Protein AF-A0A1F7SF17-F1 (afdb_monomer_lite)

InterPro domains:
  IPR043707 Protein of unknown function DUF5647 [PF18882] (28-102)

Secondary structure (DSSP, 8-state):
----HHHHHHHHGGGS--HHHHHHHHHHHHHHHHHHHHHHHHHHH-HHHHTTSPTTEEEEEEETT-HHHHHHHHHHHHHHPPTTPEEEEEEE----S-S-S-------

Sequence (108 aa):
MTFLIFILDLEKINEERGRNKKMIREELFRKNQQLSTEFELYLLEHPEIEGKIPDNALIVLLPDYDKELAEKNKELAKANKEAGQIIVYVRVKKLRASRIESVTLKVA

Radius of gyration: 15.95 Å; chains: 1; bounding box: 34×31×42 Å

Structure (mmCIF, N/CA/C/O backbone):
data_AF-A0A1F7SF17-F1
#
_entry.id   AF-A0A1F7SF17-F1
#
loop_
_atom_site.group_PDB
_atom_site.id
_atom_site.type_symbol
_atom_site.label_atom_id
_atom_site.label_alt_id
_atom_site.label_comp_id
_atom_site.label_asym_id
_atom_site.label_entity_id
_atom_site.label_seq_id
_atom_site.pdbx_PDB_ins_code
_atom_site.Cartn_x
_atom_site.Cartn_y
_atom_site.Cartn_z
_atom_site.occupancy
_atom_site.B_iso_or_equiv
_atom_site.auth_seq_id
_atom_site.auth_comp_id
_atom_site.auth_asym_id
_atom_site.auth_atom_id
_atom_site.pdbx_PDB_model_num
ATOM 1 N N . MET A 1 1 ? -14.095 6.879 -5.629 1.00 36.41 1 MET A N 1
ATOM 2 C CA . MET A 1 1 ? -13.219 5.769 -5.216 1.00 36.41 1 MET A CA 1
ATOM 3 C C . MET A 1 1 ? -12.228 6.316 -4.192 1.00 36.41 1 MET A C 1
ATOM 5 O O . MET A 1 1 ? -11.267 6.974 -4.567 1.00 36.41 1 MET A O 1
ATOM 9 N N . THR A 1 2 ? -12.531 6.199 -2.900 1.00 39.22 2 THR A N 1
ATOM 10 C CA . THR A 1 2 ? -11.790 6.881 -1.821 1.00 39.22 2 THR A CA 1
ATOM 11 C C . THR A 1 2 ? -10.641 5.991 -1.348 1.00 39.22 2 THR A C 1
ATOM 13 O O . THR A 1 2 ? -10.764 5.311 -0.340 1.00 39.22 2 THR A O 1
ATOM 16 N N . PHE A 1 3 ? -9.549 5.928 -2.112 1.00 42.19 3 PHE A N 1
ATOM 17 C CA . PHE A 1 3 ? -8.449 4.983 -1.849 1.00 42.19 3 PHE A CA 1
ATOM 18 C C . PHE A 1 3 ? -7.251 5.577 -1.085 1.00 42.19 3 PHE A C 1
ATOM 20 O O . PHE A 1 3 ? -6.305 4.857 -0.786 1.00 42.19 3 PHE A O 1
ATOM 27 N N . LEU A 1 4 ? -7.282 6.860 -0.705 1.00 43.28 4 LEU A N 1
ATOM 28 C CA . LEU A 1 4 ? -6.066 7.580 -0.301 1.00 43.28 4 LEU A CA 1
ATOM 29 C C . LEU A 1 4 ? -6.160 8.364 1.022 1.00 43.28 4 LEU A C 1
ATOM 31 O O . LEU A 1 4 ? -5.536 9.411 1.163 1.00 43.28 4 LEU A O 1
ATOM 35 N N . ILE A 1 5 ? -6.914 7.893 2.022 1.00 46.22 5 ILE A N 1
ATOM 36 C CA . ILE A 1 5 ? -6.950 8.586 3.333 1.00 46.22 5 ILE A CA 1
ATOM 37 C C . ILE A 1 5 ? -5.609 8.444 4.088 1.00 46.22 5 ILE A C 1
ATOM 39 O O . ILE A 1 5 ? -5.239 9.313 4.872 1.00 46.22 5 ILE A O 1
ATOM 43 N N . PHE A 1 6 ? -4.787 7.438 3.763 1.00 49.34 6 PHE A N 1
ATOM 44 C CA . PHE A 1 6 ? -3.521 7.194 4.469 1.00 49.34 6 PHE A CA 1
ATOM 45 C C . PHE A 1 6 ? -2.442 8.274 4.262 1.00 49.34 6 PHE A C 1
ATOM 47 O O . PHE A 1 6 ? -1.543 8.400 5.092 1.00 49.34 6 PHE A O 1
ATOM 54 N N . ILE A 1 7 ? -2.515 9.060 3.181 1.00 47.78 7 ILE A N 1
ATOM 55 C CA . ILE A 1 7 ? -1.551 10.141 2.907 1.00 47.78 7 ILE A CA 1
ATOM 56 C C . ILE A 1 7 ? -2.006 11.471 3.531 1.00 47.78 7 ILE A C 1
ATOM 58 O O . ILE A 1 7 ?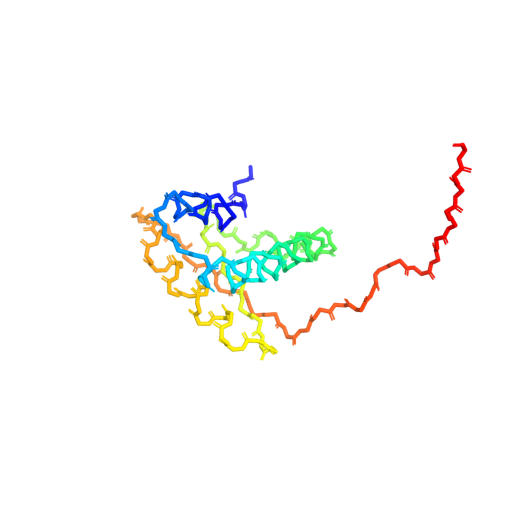 -1.166 12.233 4.007 1.00 47.78 7 ILE A O 1
ATOM 62 N N . LEU A 1 8 ? -3.316 11.724 3.612 1.00 41.97 8 LEU A N 1
ATOM 63 C CA . LEU A 1 8 ? -3.857 13.002 4.090 1.00 41.97 8 LEU A CA 1
ATOM 64 C C . LEU A 1 8 ? -3.876 13.123 5.627 1.00 41.97 8 LEU A C 1
ATOM 66 O O . LEU A 1 8 ? -3.675 14.218 6.151 1.00 41.97 8 LEU A O 1
ATOM 70 N N . ASP A 1 9 ? -4.016 12.024 6.378 1.00 47.00 9 ASP A N 1
ATOM 71 C CA . ASP A 1 9 ? -3.942 12.092 7.851 1.00 47.00 9 ASP A CA 1
ATOM 72 C C . ASP A 1 9 ? -2.513 12.313 8.376 1.00 47.00 9 ASP A C 1
ATOM 74 O O . ASP A 1 9 ? -2.317 12.906 9.440 1.00 47.00 9 ASP A O 1
ATOM 78 N N . LEU A 1 10 ? -1.489 11.929 7.606 1.00 44.22 10 LEU A N 1
ATOM 79 C CA . LEU A 1 10 ? -0.099 12.278 7.916 1.00 44.22 10 LEU A CA 1
ATOM 80 C C . LEU A 1 10 ? 0.148 13.791 7.807 1.00 44.22 10 LEU A C 1
ATOM 82 O O . LEU A 1 10 ? 0.936 14.323 8.593 1.00 44.22 10 LEU A O 1
ATOM 86 N N . GLU A 1 11 ? -0.552 14.488 6.904 1.00 44.44 11 GLU A N 1
ATOM 87 C CA . GLU A 1 11 ? -0.533 15.954 6.832 1.00 44.44 11 GLU A CA 1
ATOM 88 C C . GLU A 1 11 ? -1.282 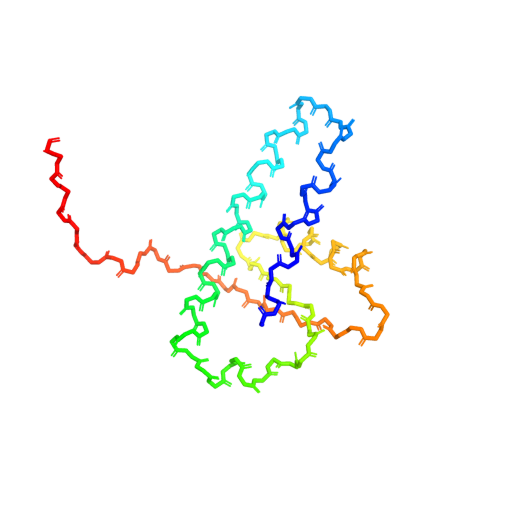16.611 8.001 1.00 44.44 11 GLU A C 1
ATOM 90 O O . GLU A 1 11 ? -0.813 17.618 8.522 1.00 44.44 11 GLU A O 1
ATOM 95 N N . LYS A 1 12 ? -2.377 16.032 8.512 1.00 42.59 12 LYS A N 1
ATOM 96 C CA . LYS A 1 12 ? -3.034 16.550 9.733 1.00 42.59 12 LYS A CA 1
ATOM 97 C C . LYS A 1 12 ? -2.186 16.376 10.995 1.00 42.59 12 LYS A C 1
ATOM 99 O O . LYS A 1 12 ? -2.200 17.229 11.875 1.00 42.59 12 LYS A O 1
ATOM 104 N N . ILE A 1 13 ? -1.391 15.309 11.074 1.00 47.28 13 ILE A N 1
ATOM 105 C CA . ILE A 1 13 ? -0.411 15.098 12.158 1.00 47.28 13 ILE A CA 1
ATOM 106 C C . ILE A 1 13 ? 0.796 16.069 12.037 1.00 47.28 13 ILE A C 1
ATOM 108 O O . ILE A 1 13 ? 1.605 16.199 12.966 1.00 47.28 13 ILE A O 1
ATOM 112 N N . ASN A 1 14 ? 0.943 16.759 10.900 1.00 45.38 14 ASN A N 1
ATOM 113 C CA . ASN A 1 14 ? 2.110 17.561 10.523 1.00 45.38 14 ASN A CA 1
ATOM 114 C C . ASN A 1 14 ? 2.232 18.902 11.268 1.00 45.38 14 ASN A C 1
ATOM 116 O O . ASN A 1 14 ? 3.341 19.427 11.363 1.00 45.38 14 ASN A O 1
ATOM 120 N N . GLU A 1 15 ? 1.155 19.447 11.839 1.00 47.94 15 GLU A N 1
ATOM 121 C CA . GLU A 1 15 ? 1.187 20.813 12.385 1.00 47.94 15 GLU A CA 1
ATOM 122 C C . GLU A 1 15 ? 1.961 20.975 13.706 1.00 47.94 15 GLU A C 1
ATOM 124 O O . GLU A 1 15 ? 2.375 22.089 14.015 1.00 47.94 15 GLU A O 1
ATOM 129 N N . GLU A 1 16 ? 2.254 19.914 14.476 1.00 49.81 16 GLU A N 1
ATOM 130 C CA . GLU A 1 16 ? 2.674 20.161 15.867 1.00 49.81 16 GLU A CA 1
ATOM 131 C C . GLU A 1 16 ? 4.172 20.096 16.247 1.00 49.81 16 GLU A C 1
ATOM 133 O O . GLU A 1 16 ? 4.510 20.769 17.217 1.00 49.81 16 GLU A O 1
ATOM 138 N N . ARG A 1 17 ? 5.116 19.308 15.674 1.00 49.25 17 ARG A N 1
ATOM 139 C CA . ARG A 1 17 ? 6.411 19.066 16.410 1.00 49.25 17 ARG A CA 1
ATOM 140 C C . ARG A 1 17 ? 7.694 18.722 15.614 1.00 49.25 17 ARG A C 1
ATOM 142 O O . ARG A 1 17 ? 7.751 17.678 14.975 1.00 49.25 17 ARG A O 1
ATOM 149 N N . GLY A 1 18 ? 8.769 19.498 15.870 1.00 53.66 18 GLY A N 1
ATOM 150 C CA . GLY A 1 18 ? 10.196 19.106 16.056 1.00 53.66 18 GLY A CA 1
ATOM 151 C C . GLY A 1 18 ? 11.077 18.647 14.863 1.00 53.66 18 GLY A C 1
ATOM 152 O O . GLY A 1 18 ? 10.772 17.668 14.191 1.00 53.66 18 GLY A O 1
ATOM 153 N N . ARG A 1 19 ? 12.272 19.258 14.685 1.00 50.75 19 ARG A N 1
ATOM 154 C CA . ARG A 1 19 ? 13.214 19.045 13.546 1.00 50.75 19 ARG A CA 1
ATOM 155 C C . ARG A 1 19 ? 13.754 17.615 13.346 1.00 50.75 19 ARG A C 1
ATOM 157 O O . ARG A 1 19 ? 13.781 17.155 12.213 1.00 50.75 19 ARG A O 1
ATOM 164 N N . ASN A 1 20 ? 14.157 16.890 14.396 1.00 51.69 20 ASN A N 1
ATOM 165 C CA . ASN A 1 20 ? 14.723 15.531 14.234 1.00 51.69 20 ASN A CA 1
ATOM 166 C C . ASN A 1 20 ? 13.642 14.478 13.903 1.00 51.69 20 ASN A C 1
ATOM 168 O O . ASN A 1 20 ? 13.898 13.460 13.271 1.00 51.69 20 ASN A O 1
ATOM 172 N N . LYS A 1 21 ? 12.387 14.769 14.270 1.00 55.06 21 LYS A N 1
ATOM 173 C CA . LYS A 1 21 ? 11.216 13.951 13.932 1.00 55.06 21 LYS A CA 1
ATOM 174 C C . LYS A 1 21 ? 10.825 14.105 12.455 1.00 55.06 21 LYS A C 1
ATOM 176 O O . LYS A 1 21 ? 10.162 13.227 11.920 1.00 55.06 21 LYS A O 1
ATOM 181 N N . LYS A 1 22 ? 11.255 15.189 11.794 1.00 57.34 22 LYS A N 1
ATOM 182 C CA . LYS A 1 22 ? 10.899 15.532 10.410 1.00 57.34 22 LYS A CA 1
ATOM 183 C C . LYS A 1 22 ? 11.514 14.583 9.372 1.00 57.34 22 LYS A C 1
ATOM 185 O O . LYS A 1 22 ? 10.776 14.081 8.537 1.00 57.34 22 LYS A O 1
ATOM 190 N N . MET A 1 23 ? 12.811 14.262 9.468 1.00 54.59 23 MET A N 1
ATOM 191 C CA . MET A 1 23 ? 13.478 13.386 8.482 1.00 54.59 23 MET A CA 1
ATOM 192 C C . MET A 1 23 ? 12.899 11.964 8.461 1.00 54.59 23 MET A C 1
ATOM 194 O O . MET A 1 23 ? 12.586 11.445 7.395 1.00 54.59 23 MET A O 1
ATOM 198 N N . ILE A 1 24 ? 12.673 11.366 9.637 1.00 68.31 24 ILE A N 1
ATOM 199 C CA . ILE A 1 24 ? 12.068 10.025 9.748 1.00 68.31 24 ILE A CA 1
ATOM 200 C C . ILE A 1 24 ? 10.640 10.025 9.174 1.00 68.31 24 ILE A C 1
ATOM 202 O O . ILE A 1 24 ? 10.205 9.049 8.573 1.00 68.31 24 ILE A O 1
ATOM 206 N N . ARG A 1 25 ? 9.897 11.128 9.325 1.00 68.31 25 ARG A N 1
ATOM 207 C CA . ARG A 1 25 ? 8.536 11.264 8.783 1.00 68.31 25 ARG A CA 1
ATOM 208 C C . ARG A 1 25 ? 8.519 11.396 7.268 1.00 68.31 25 ARG A C 1
ATOM 210 O O . ARG A 1 25 ? 7.703 10.744 6.632 1.00 68.31 25 ARG A O 1
ATOM 217 N N . GLU A 1 26 ? 9.406 12.211 6.706 1.00 76.88 26 GLU A N 1
ATOM 218 C CA . GLU A 1 26 ? 9.530 12.365 5.253 1.00 76.88 26 GLU A CA 1
ATOM 219 C C . GLU A 1 26 ? 9.894 11.035 4.586 1.00 76.88 26 GLU A C 1
ATOM 221 O O . GLU A 1 26 ? 9.344 10.700 3.538 1.00 76.88 26 GLU A O 1
ATOM 226 N N . GLU A 1 27 ? 10.761 10.238 5.212 1.00 81.44 27 GLU A N 1
ATOM 227 C CA . GLU A 1 27 ? 11.095 8.901 4.721 1.00 81.44 27 GLU A CA 1
ATOM 228 C C . GLU A 1 27 ? 9.884 7.956 4.753 1.00 81.44 27 GLU A C 1
ATOM 230 O O . GLU A 1 27 ? 9.572 7.325 3.743 1.00 81.44 27 GLU A O 1
ATOM 235 N N . LEU A 1 28 ? 9.165 7.884 5.881 1.00 77.50 28 LEU A N 1
ATOM 236 C CA . LEU A 1 28 ? 7.956 7.056 6.005 1.00 77.50 28 LEU A CA 1
ATOM 237 C C . LEU A 1 28 ? 6.878 7.473 5.000 1.00 77.50 28 LEU A C 1
ATOM 239 O O . LEU A 1 28 ? 6.256 6.617 4.372 1.00 77.50 28 LEU A O 1
ATOM 243 N N . PHE A 1 29 ? 6.690 8.780 4.820 1.00 80.19 29 PHE A N 1
ATOM 244 C CA . PHE A 1 29 ? 5.768 9.337 3.840 1.00 80.19 29 PHE A CA 1
ATOM 245 C C . PHE A 1 29 ? 6.140 8.900 2.423 1.00 80.19 29 PHE A C 1
ATOM 247 O O . PHE A 1 29 ? 5.303 8.350 1.714 1.00 80.19 29 PHE A O 1
ATOM 254 N N . ARG A 1 30 ? 7.407 9.069 2.025 1.00 83.56 30 ARG A N 1
ATOM 255 C CA . ARG A 1 30 ? 7.890 8.665 0.696 1.00 83.56 30 ARG A CA 1
ATOM 256 C C . ARG A 1 30 ? 7.723 7.168 0.458 1.00 83.56 30 ARG A C 1
ATOM 258 O O . ARG A 1 30 ? 7.251 6.774 -0.606 1.00 83.56 30 ARG A O 1
ATOM 265 N N . LYS A 1 31 ? 8.058 6.336 1.448 1.00 86.44 31 LYS A N 1
ATOM 266 C CA . LYS A 1 31 ? 7.880 4.880 1.358 1.00 86.44 31 LYS A CA 1
ATOM 267 C C . LYS A 1 31 ? 6.408 4.506 1.173 1.00 86.44 31 LYS A C 1
ATOM 269 O O . LYS A 1 31 ? 6.098 3.703 0.297 1.00 86.44 31 LYS A O 1
ATOM 274 N N . ASN A 1 32 ? 5.503 5.104 1.950 1.00 83.56 32 ASN A N 1
ATOM 275 C CA . ASN A 1 32 ? 4.064 4.856 1.829 1.00 83.56 32 ASN A CA 1
ATOM 276 C C . ASN A 1 32 ? 3.476 5.394 0.519 1.00 83.56 32 ASN A C 1
ATOM 278 O O . ASN A 1 32 ? 2.625 4.730 -0.070 1.00 83.56 32 ASN A O 1
ATOM 282 N N . GLN A 1 33 ? 3.951 6.539 0.027 1.00 84.94 33 GLN A N 1
ATOM 283 C CA . GLN A 1 33 ? 3.566 7.069 -1.280 1.00 84.94 33 GLN A CA 1
ATOM 284 C 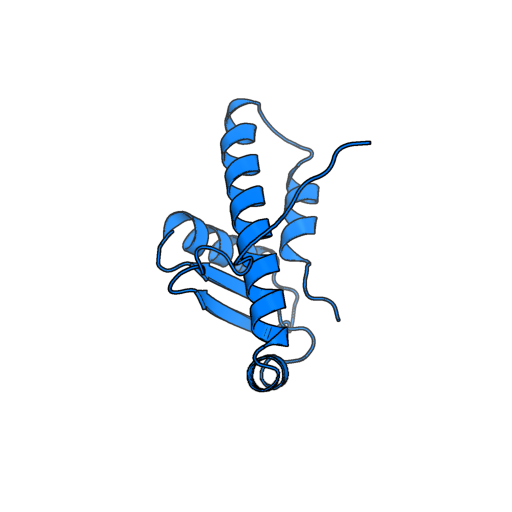C . GLN A 1 33 ? 3.961 6.098 -2.396 1.00 84.94 33 GLN A C 1
ATOM 286 O O . GLN A 1 33 ? 3.112 5.712 -3.193 1.00 84.94 33 GLN A O 1
ATOM 291 N N . GLN A 1 34 ? 5.212 5.628 -2.398 1.00 87.38 34 GLN A N 1
ATOM 292 C CA . GLN A 1 34 ? 5.682 4.641 -3.369 1.00 87.38 34 GLN A CA 1
ATOM 293 C C . GLN A 1 34 ? 4.870 3.340 -3.297 1.00 87.38 34 GLN A C 1
ATOM 295 O O . GLN A 1 34 ? 4.428 2.834 -4.323 1.00 87.38 34 GLN A O 1
ATOM 300 N N . LEU A 1 35 ? 4.640 2.808 -2.093 1.00 88.62 35 LEU A N 1
ATOM 301 C CA . LEU A 1 35 ? 3.816 1.615 -1.877 1.00 88.62 35 LEU A CA 1
ATOM 302 C C . LEU A 1 35 ? 2.391 1.787 -2.416 1.00 88.62 35 LEU A C 1
ATOM 304 O O . LEU A 1 35 ? 1.870 0.863 -3.036 1.00 88.62 35 LEU A O 1
ATOM 308 N N . SER A 1 36 ? 1.785 2.955 -2.198 1.00 87.06 36 SER A N 1
ATOM 309 C CA . SER A 1 36 ? 0.425 3.256 -2.656 1.00 87.06 36 SER A CA 1
ATOM 310 C C . SER A 1 36 ? 0.361 3.297 -4.178 1.00 87.06 36 SER A C 1
ATOM 312 O O . SER A 1 36 ? -0.441 2.579 -4.763 1.00 87.06 36 SER A O 1
ATOM 314 N N . THR A 1 37 ? 1.272 4.029 -4.824 1.00 87.56 37 THR A N 1
ATOM 315 C CA . THR A 1 37 ? 1.365 4.076 -6.289 1.00 87.56 37 THR A CA 1
ATOM 316 C C . THR A 1 37 ? 1.580 2.687 -6.886 1.00 87.56 37 THR A C 1
ATOM 318 O O . THR A 1 37 ? 0.904 2.301 -7.836 1.00 87.56 37 THR A O 1
ATOM 321 N N . GLU A 1 38 ? 2.490 1.892 -6.323 1.00 89.94 38 GLU A N 1
ATOM 322 C CA . GLU A 1 38 ? 2.750 0.545 -6.834 1.00 89.94 38 GLU A CA 1
ATOM 323 C C . GLU A 1 38 ? 1.555 -0.395 -6.657 1.00 89.94 38 GLU A C 1
ATOM 325 O O . GLU A 1 38 ? 1.300 -1.228 -7.531 1.00 89.94 38 GLU A O 1
ATOM 330 N N . PHE A 1 39 ? 0.810 -0.253 -5.558 1.00 90.31 39 PHE A N 1
ATOM 331 C CA . PHE A 1 39 ? -0.401 -1.026 -5.316 1.00 90.31 39 PHE A CA 1
ATOM 332 C C . PHE A 1 39 ? -1.549 -0.617 -6.245 1.00 90.31 39 PHE A C 1
ATOM 334 O O . PHE A 1 39 ? -2.193 -1.495 -6.808 1.00 90.31 39 PHE A O 1
ATOM 341 N N . GLU A 1 40 ? -1.766 0.679 -6.478 1.00 88.38 40 GLU A N 1
ATOM 342 C CA . GLU A 1 40 ? -2.750 1.172 -7.454 1.00 88.38 40 GLU A CA 1
ATOM 343 C C . GLU A 1 40 ? -2.465 0.620 -8.852 1.00 88.38 40 GLU A C 1
ATOM 345 O O . GLU A 1 40 ? -3.342 0.048 -9.496 1.00 88.38 40 GLU A O 1
ATOM 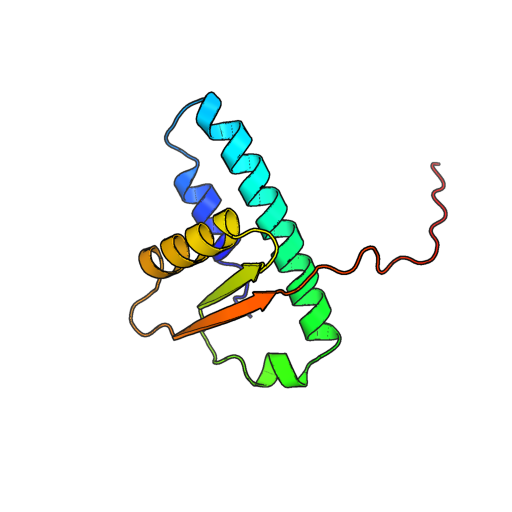350 N N . LEU A 1 41 ? -1.209 0.698 -9.294 1.00 89.06 41 LEU A N 1
ATOM 351 C CA . 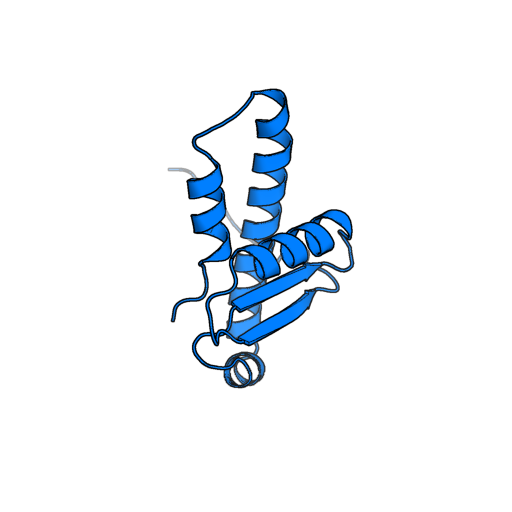LEU A 1 41 ? -0.796 0.139 -10.579 1.00 89.06 41 LEU A CA 1
ATOM 352 C C . LEU A 1 41 ? -0.948 -1.388 -10.623 1.00 89.06 41 LEU A C 1
ATOM 354 O O . LEU A 1 41 ? -1.248 -1.949 -11.672 1.00 89.06 41 LEU A O 1
ATOM 358 N N . TYR A 1 42 ? -0.744 -2.075 -9.498 1.00 91.06 42 TYR A N 1
ATOM 359 C CA . TYR A 1 42 ? -1.000 -3.509 -9.401 1.00 91.06 42 TYR A CA 1
ATOM 360 C C . TYR A 1 42 ? -2.497 -3.830 -9.532 1.00 91.06 42 TYR A C 1
ATOM 362 O O . TYR A 1 42 ? -2.838 -4.784 -10.218 1.00 91.06 42 TYR A O 1
ATOM 370 N N . LEU A 1 43 ? -3.396 -3.035 -8.944 1.00 90.81 43 LEU A N 1
ATOM 371 C CA . LEU A 1 43 ? -4.843 -3.226 -9.105 1.00 90.81 43 LEU A CA 1
ATOM 372 C C . LEU A 1 43 ? -5.295 -3.041 -10.559 1.00 90.81 43 LEU A C 1
ATOM 374 O O . LEU A 1 43 ? -6.113 -3.826 -11.029 1.00 90.81 43 LEU A O 1
ATOM 378 N N . LEU A 1 44 ? -4.710 -2.089 -11.296 1.00 90.38 44 LEU A N 1
ATOM 379 C CA . LEU A 1 44 ? -4.994 -1.915 -12.729 1.00 90.38 44 LEU A CA 1
ATOM 380 C C . LEU A 1 44 ? -4.626 -3.153 -13.563 1.00 90.38 44 LEU A C 1
ATOM 382 O O . LEU A 1 44 ? -5.318 -3.480 -14.524 1.00 90.38 44 LEU A O 1
ATOM 386 N N . GLU A 1 45 ? -3.539 -3.840 -13.204 1.00 91.12 45 GLU A N 1
ATOM 387 C CA . GLU A 1 45 ? -3.122 -5.100 -13.838 1.00 91.12 45 GLU A CA 1
ATOM 388 C C . GLU A 1 45 ? -3.950 -6.311 -13.355 1.00 91.12 45 GLU A C 1
ATOM 390 O O . GLU A 1 45 ? -3.939 -7.354 -14.008 1.00 91.12 45 GLU A O 1
ATOM 395 N N . HIS A 1 46 ? -4.656 -6.182 -12.226 1.00 91.94 46 HIS A N 1
ATOM 396 C CA . HIS A 1 46 ? -5.350 -7.262 -11.519 1.00 91.94 46 HIS A CA 1
ATOM 397 C C . HIS A 1 46 ? -6.756 -6.841 -11.033 1.00 91.94 46 HIS A C 1
ATOM 399 O O . HIS A 1 46 ? -7.012 -6.810 -9.818 1.00 91.94 46 HIS A O 1
ATOM 405 N N . PRO A 1 47 ? -7.699 -6.530 -11.945 1.00 90.50 47 PRO A N 1
ATOM 406 C CA . PRO A 1 47 ? -9.041 -6.057 -11.585 1.00 90.50 47 PRO A CA 1
ATOM 407 C C . PRO A 1 47 ? -9.835 -7.067 -10.735 1.00 90.50 47 PRO A C 1
ATOM 409 O O . PRO A 1 47 ? -10.710 -6.694 -9.953 1.00 90.50 47 PRO A O 1
ATOM 412 N N . GLU A 1 48 ? -9.509 -8.360 -10.811 1.00 93.81 48 GLU A N 1
ATOM 413 C CA . GLU A 1 48 ? -10.096 -9.411 -9.974 1.00 93.81 48 GLU A CA 1
ATOM 414 C C . GLU A 1 48 ? -9.762 -9.273 -8.482 1.00 93.81 48 GLU A C 1
ATOM 416 O O . GLU A 1 48 ? -10.423 -9.880 -7.635 1.00 93.81 48 GLU A O 1
ATOM 421 N N . ILE A 1 49 ? -8.705 -8.530 -8.150 1.00 90.12 49 ILE A N 1
ATOM 422 C CA . ILE A 1 49 ? -8.317 -8.226 -6.773 1.00 90.12 49 ILE A CA 1
ATOM 423 C C . ILE A 1 49 ? -9.062 -6.986 -6.295 1.00 90.12 49 ILE A C 1
ATOM 425 O O . ILE A 1 49 ? -9.576 -7.003 -5.179 1.00 90.12 49 ILE A O 1
ATOM 429 N N . GLU A 1 50 ? -9.177 -5.959 -7.140 1.00 87.19 50 GLU A N 1
ATOM 430 C CA . GLU A 1 50 ? -9.963 -4.756 -6.848 1.00 87.19 50 GLU A CA 1
ATOM 431 C C . GLU A 1 50 ? -11.415 -5.117 -6.511 1.00 87.19 50 GLU A C 1
ATOM 433 O O . GLU A 1 50 ? -11.921 -4.710 -5.470 1.00 87.19 50 GLU A O 1
ATOM 438 N N . GLY A 1 51 ? -12.038 -6.000 -7.301 1.00 88.06 51 GLY A N 1
ATOM 439 C CA . GLY A 1 51 ? -13.410 -6.463 -7.060 1.00 88.06 51 GLY A CA 1
ATOM 440 C C . GLY A 1 51 ? -13.627 -7.247 -5.754 1.00 88.06 51 GLY A C 1
ATOM 441 O O . GLY A 1 51 ? -14.768 -7.534 -5.401 1.00 88.06 51 GLY A O 1
ATOM 442 N N . LYS A 1 52 ? -12.562 -7.615 -5.027 1.00 90.94 52 LYS A N 1
ATOM 443 C CA . LYS A 1 52 ? -12.644 -8.268 -3.704 1.00 90.94 52 LYS A CA 1
ATOM 444 C C . LYS A 1 52 ? -12.555 -7.280 -2.545 1.00 90.94 52 LYS A C 1
ATOM 446 O O . LYS A 1 52 ? -12.754 -7.684 -1.399 1.00 90.94 52 LYS A O 1
ATOM 451 N N . ILE A 1 53 ? -12.199 -6.026 -2.814 1.00 89.62 53 ILE A N 1
ATOM 452 C CA . ILE A 1 53 ? -12.072 -4.991 -1.793 1.00 89.62 53 ILE A CA 1
ATOM 453 C C . ILE A 1 53 ? -13.483 -4.482 -1.470 1.00 89.62 53 ILE A C 1
ATOM 455 O O . ILE A 1 53 ? -14.168 -4.012 -2.375 1.00 89.62 53 ILE A O 1
ATOM 459 N N . PRO A 1 54 ? -13.946 -4.573 -0.208 1.00 88.81 54 PRO A N 1
ATOM 460 C CA . PRO A 1 54 ? -15.252 -4.046 0.168 1.00 88.81 54 PRO A CA 1
ATOM 461 C C . PRO A 1 54 ? -15.334 -2.533 -0.032 1.00 88.81 54 PRO A C 1
ATOM 463 O O . PRO A 1 54 ? -14.354 -1.813 0.183 1.00 88.81 54 PRO A O 1
ATOM 466 N N . ASP A 1 55 ? -16.532 -2.045 -0.344 1.00 85.50 55 ASP A N 1
ATOM 467 C CA . ASP A 1 55 ? -16.805 -0.613 -0.331 1.00 85.50 55 ASP A CA 1
ATOM 468 C C . ASP A 1 55 ? -16.503 -0.017 1.048 1.00 85.50 55 ASP A C 1
ATOM 470 O O . ASP A 1 55 ? -16.746 -0.633 2.090 1.00 85.50 55 ASP A O 1
ATOM 474 N N . ASN A 1 56 ? -15.969 1.205 1.050 1.00 82.88 56 ASN A N 1
ATOM 475 C CA . ASN A 1 56 ? -15.558 1.913 2.262 1.00 82.88 56 ASN A CA 1
ATOM 476 C C . ASN A 1 56 ? -14.534 1.143 3.126 1.00 82.88 56 ASN A C 1
ATOM 478 O O . ASN A 1 56 ? -14.490 1.307 4.345 1.00 82.88 56 ASN A O 1
ATOM 482 N N . ALA A 1 57 ? -13.709 0.277 2.532 1.00 86.44 57 ALA A N 1
ATOM 483 C CA . ALA A 1 57 ? -12.627 -0.375 3.257 1.00 86.44 57 ALA A CA 1
ATOM 484 C C . ALA A 1 57 ? -11.434 0.567 3.498 1.00 86.44 57 ALA A C 1
ATOM 486 O O . ALA A 1 57 ? -11.004 1.302 2.611 1.00 86.44 57 ALA A O 1
ATOM 487 N N . LEU A 1 58 ? -10.837 0.468 4.687 1.00 84.81 58 LEU A N 1
ATOM 488 C CA . LEU A 1 58 ? -9.524 1.023 4.996 1.00 84.81 58 LEU A CA 1
ATOM 489 C C . LEU A 1 58 ? -8.445 0.019 4.586 1.00 84.81 58 LEU A C 1
ATOM 491 O O . LEU A 1 58 ? -8.250 -1.007 5.243 1.00 84.81 58 LEU A O 1
ATOM 495 N N . ILE A 1 59 ? -7.732 0.318 3.505 1.00 88.25 59 ILE A N 1
ATOM 496 C CA . ILE A 1 59 ? -6.638 -0.520 3.010 1.00 88.25 59 ILE A CA 1
ATOM 497 C C . ILE A 1 59 ? -5.349 -0.175 3.744 1.00 88.25 59 ILE A C 1
ATOM 499 O O . ILE A 1 59 ? -4.981 0.989 3.880 1.00 88.25 59 ILE A O 1
ATOM 503 N N . VAL A 1 60 ? -4.639 -1.208 4.191 1.00 89.19 60 VAL A N 1
ATOM 504 C CA . VAL A 1 60 ? -3.395 -1.071 4.946 1.00 89.19 60 VAL A CA 1
ATOM 505 C C . VAL A 1 60 ? -2.316 -1.910 4.284 1.00 89.19 60 VAL A C 1
ATOM 507 O O . VAL A 1 60 ? -2.378 -3.143 4.288 1.00 89.19 60 VAL A O 1
ATOM 510 N N . LEU A 1 61 ? -1.311 -1.235 3.728 1.00 90.25 61 LEU A N 1
ATOM 511 C CA . LEU A 1 61 ? -0.186 -1.875 3.055 1.00 90.25 61 LEU A CA 1
ATOM 512 C C . LEU A 1 61 ? 0.871 -2.307 4.075 1.00 90.25 61 LEU A C 1
ATOM 514 O O . LEU A 1 61 ? 1.390 -1.494 4.841 1.00 90.25 61 LEU A O 1
ATOM 518 N N . LEU A 1 62 ? 1.190 -3.599 4.070 1.00 93.00 62 LEU A N 1
ATOM 519 C CA . LEU A 1 62 ? 2.124 -4.244 4.986 1.00 93.00 62 LEU A CA 1
ATOM 520 C C . LEU A 1 62 ? 3.306 -4.823 4.196 1.00 93.00 62 LEU A C 1
ATOM 522 O O . LEU A 1 62 ? 3.220 -5.961 3.721 1.00 93.00 62 LEU A O 1
ATOM 526 N N . PRO A 1 63 ? 4.396 -4.061 4.011 1.00 92.88 63 PRO A N 1
ATOM 527 C CA . PRO A 1 63 ? 5.585 -4.563 3.336 1.00 92.88 63 PRO A CA 1
ATOM 528 C C . PRO A 1 63 ? 6.305 -5.615 4.186 1.00 92.88 63 PRO A C 1
ATOM 530 O O . PRO A 1 63 ? 6.737 -5.343 5.303 1.00 92.88 63 PRO A O 1
ATOM 533 N N . ASP A 1 64 ? 6.500 -6.816 3.641 1.00 94.19 64 ASP A N 1
ATOM 534 C CA . ASP A 1 64 ? 7.225 -7.893 4.333 1.00 94.19 64 ASP A CA 1
ATOM 535 C C . ASP A 1 64 ? 8.732 -7.583 4.471 1.00 94.19 64 ASP A C 1
ATOM 537 O O . ASP A 1 64 ? 9.405 -8.132 5.345 1.00 94.19 64 ASP A O 1
ATOM 541 N N . TYR A 1 65 ? 9.255 -6.696 3.619 1.00 91.31 65 TYR A N 1
ATOM 542 C CA . TYR A 1 65 ? 10.655 -6.257 3.593 1.00 91.31 65 TYR A CA 1
ATOM 543 C C . TYR A 1 65 ? 10.951 -5.055 4.507 1.00 91.31 65 TYR A C 1
ATOM 545 O O . TYR A 1 65 ? 12.116 -4.724 4.703 1.00 91.31 65 TYR A O 1
ATOM 553 N N . ASP A 1 66 ? 9.929 -4.408 5.075 1.00 91.88 66 ASP A N 1
ATOM 554 C CA . ASP A 1 66 ? 10.080 -3.282 6.005 1.00 91.88 66 ASP A CA 1
ATOM 555 C C . ASP A 1 66 ? 9.097 -3.454 7.175 1.00 91.88 66 ASP A C 1
ATOM 557 O O . ASP A 1 66 ? 7.983 -2.927 7.189 1.00 91.88 66 ASP A O 1
ATOM 561 N N . LYS A 1 67 ? 9.510 -4.259 8.164 1.00 91.62 67 LYS A N 1
ATOM 562 C CA . LYS A 1 67 ? 8.677 -4.592 9.332 1.00 91.62 67 LYS A CA 1
ATOM 563 C C . LYS A 1 67 ? 8.294 -3.358 10.149 1.00 91.62 67 LYS A C 1
ATOM 565 O O . LYS A 1 67 ? 7.192 -3.316 10.685 1.00 91.62 67 LYS A O 1
ATOM 570 N N . GLU A 1 68 ? 9.182 -2.371 10.250 1.00 89.06 68 GLU A N 1
ATOM 571 C CA . GLU A 1 68 ? 8.915 -1.145 11.005 1.00 89.06 68 GLU A CA 1
ATOM 572 C C . GLU A 1 68 ? 7.797 -0.335 10.342 1.00 89.06 68 GLU A C 1
ATOM 574 O O . GLU A 1 68 ? 6.869 0.113 11.019 1.00 89.06 68 GLU A O 1
ATOM 579 N N . LEU A 1 69 ? 7.844 -0.199 9.014 1.00 86.12 69 LEU A N 1
ATOM 580 C CA . LEU A 1 69 ? 6.787 0.458 8.254 1.00 86.12 69 LEU A CA 1
ATOM 581 C C . LEU A 1 69 ? 5.458 -0.302 8.356 1.00 86.12 69 LEU A C 1
ATOM 583 O O . LEU A 1 69 ? 4.413 0.313 8.558 1.00 86.12 69 LEU A O 1
ATOM 587 N N . ALA A 1 70 ? 5.494 -1.634 8.277 1.00 89.25 70 ALA A N 1
ATOM 588 C CA . ALA A 1 70 ? 4.299 -2.463 8.398 1.00 89.25 70 ALA A CA 1
ATOM 589 C C . ALA A 1 70 ? 3.607 -2.307 9.764 1.00 89.25 70 ALA A C 1
ATOM 591 O O . ALA A 1 70 ? 2.3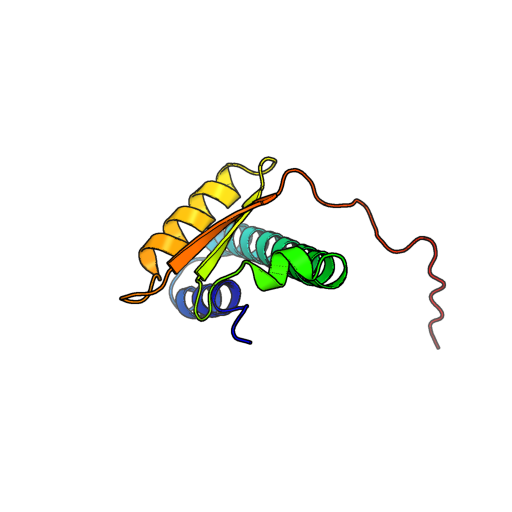87 -2.150 9.813 1.00 89.25 70 ALA A O 1
ATOM 592 N N . GLU A 1 71 ? 4.355 -2.323 10.870 1.00 90.38 71 GLU A N 1
ATOM 593 C CA . GLU A 1 71 ? 3.766 -2.141 12.203 1.00 90.38 71 GLU A CA 1
ATOM 594 C C . GLU A 1 71 ? 3.210 -0.725 12.392 1.00 90.38 71 GLU A C 1
ATOM 596 O O . GLU A 1 71 ? 2.063 -0.582 12.819 1.00 90.38 71 GLU A O 1
ATOM 601 N N . LYS A 1 72 ? 3.932 0.316 11.951 1.00 85.56 72 LYS A N 1
ATOM 602 C CA . LYS A 1 72 ? 3.416 1.698 11.972 1.00 85.56 72 LYS A CA 1
ATOM 603 C C . LYS A 1 72 ? 2.126 1.843 11.167 1.00 85.56 72 LYS A C 1
ATOM 605 O O . LYS A 1 72 ? 1.177 2.469 11.635 1.00 85.56 72 LYS A O 1
ATOM 610 N N . ASN A 1 73 ? 2.051 1.229 9.987 1.00 84.81 73 ASN A N 1
ATOM 611 C CA . ASN A 1 73 ? 0.840 1.251 9.169 1.00 84.81 73 ASN A CA 1
ATOM 612 C C . ASN A 1 73 ? -0.332 0.543 9.877 1.00 84.81 73 ASN A C 1
ATOM 614 O O . ASN A 1 73 ? -1.458 1.033 9.839 1.00 84.81 73 ASN A O 1
ATOM 618 N N . LYS A 1 74 ? -0.099 -0.566 10.595 1.00 89.81 74 LYS A N 1
ATOM 619 C CA . LYS A 1 74 ? -1.152 -1.205 11.411 1.00 89.81 74 LYS A CA 1
ATOM 620 C C . LYS A 1 74 ? -1.621 -0.318 12.560 1.00 89.81 74 LYS A C 1
ATOM 622 O O . LYS A 1 74 ? -2.823 -0.271 12.820 1.00 89.81 74 LYS A O 1
ATOM 627 N N . GLU A 1 75 ? -0.699 0.330 13.267 1.00 87.38 75 GLU A N 1
ATOM 628 C CA . GLU A 1 75 ? -1.015 1.227 14.384 1.00 87.38 75 GLU A CA 1
ATOM 629 C C . GLU A 1 75 ? -1.862 2.410 13.914 1.00 87.38 75 GLU A C 1
ATOM 631 O O . GLU A 1 75 ? -2.939 2.654 14.462 1.00 87.38 75 GLU A O 1
ATOM 636 N N . LEU A 1 76 ? -1.430 3.079 12.840 1.00 80.81 76 LEU A N 1
ATOM 637 C CA . LEU A 1 76 ? -2.157 4.191 12.229 1.00 80.81 76 LEU A CA 1
ATOM 638 C C . LEU A 1 76 ? -3.543 3.766 11.743 1.00 80.81 76 LEU A C 1
ATOM 640 O O . LEU A 1 76 ? -4.514 4.487 11.965 1.00 80.81 76 LEU A O 1
ATOM 644 N N . ALA A 1 77 ? -3.663 2.582 11.143 1.00 84.50 77 ALA A N 1
ATOM 645 C CA . ALA A 1 77 ? -4.950 2.081 10.686 1.00 84.50 77 ALA A CA 1
ATOM 646 C C . ALA A 1 77 ? -5.929 1.841 11.836 1.00 84.50 77 ALA A C 1
ATOM 648 O O . ALA A 1 77 ? -7.106 2.148 11.714 1.00 84.50 77 ALA A O 1
ATOM 649 N N . LYS A 1 78 ? -5.456 1.306 12.967 1.00 85.31 78 LYS A N 1
ATOM 650 C CA . LYS A 1 78 ? -6.300 1.103 14.152 1.00 85.31 78 LYS A CA 1
ATOM 651 C C . LYS A 1 78 ? -6.723 2.428 14.786 1.00 85.31 78 LYS A C 1
ATOM 653 O O . LYS A 1 78 ? -7.847 2.515 15.265 1.00 85.31 78 LYS A O 1
ATOM 658 N N . ALA A 1 79 ? -5.838 3.425 14.790 1.00 83.25 79 ALA A N 1
ATOM 659 C CA . ALA A 1 79 ? -6.101 4.735 15.379 1.00 83.25 79 ALA A CA 1
ATOM 660 C C . ALA A 1 79 ? -7.094 5.581 14.562 1.00 83.25 79 ALA A C 1
ATOM 662 O O . ALA A 1 79 ? -7.891 6.300 15.153 1.00 83.25 79 ALA A O 1
ATOM 663 N N . ASN A 1 80 ? -7.060 5.477 13.229 1.00 77.38 80 ASN A N 1
ATOM 664 C CA . ASN A 1 80 ? -7.877 6.294 12.319 1.00 77.38 80 ASN A CA 1
ATOM 665 C C . ASN A 1 80 ? -9.068 5.533 11.714 1.00 77.38 80 ASN A C 1
ATOM 667 O O . ASN A 1 80 ? -9.754 6.046 10.837 1.00 77.38 80 ASN A O 1
ATOM 671 N N . LYS A 1 81 ? -9.314 4.297 12.159 1.00 81.50 81 LYS A N 1
ATOM 672 C CA . LYS A 1 81 ? -10.443 3.494 11.691 1.00 81.50 81 LYS A CA 1
ATOM 673 C C . LYS A 1 81 ? -11.763 4.179 12.045 1.00 81.50 81 LYS A C 1
ATOM 675 O O . LYS A 1 81 ? -12.060 4.370 13.225 1.00 81.50 81 LYS A O 1
ATOM 680 N N . GLU A 1 82 ? -12.598 4.437 11.048 1.00 84.00 82 GLU A N 1
ATOM 681 C CA . GLU A 1 82 ? -13.953 4.925 11.292 1.00 84.00 82 GLU A CA 1
ATOM 682 C C . GLU A 1 82 ? -14.867 3.815 11.844 1.00 84.00 82 GLU A C 1
ATOM 684 O O . GLU A 1 82 ? -14.656 2.610 11.640 1.00 84.00 82 GLU A O 1
ATOM 689 N N . ALA A 1 83 ? -15.920 4.212 12.563 1.00 84.75 83 ALA A N 1
ATOM 690 C CA . ALA A 1 83 ? -16.909 3.270 13.072 1.00 84.75 83 ALA A CA 1
ATOM 691 C C . ALA A 1 83 ? -17.585 2.520 11.910 1.00 84.75 83 ALA A C 1
ATOM 693 O O . ALA A 1 83 ? -18.101 3.126 10.977 1.00 84.75 83 ALA A O 1
ATOM 694 N N . GLY A 1 84 ? -17.575 1.186 11.963 1.00 85.25 84 GLY A N 1
ATOM 695 C CA . GLY A 1 84 ? -18.141 0.337 10.906 1.00 85.25 84 GLY A CA 1
ATOM 696 C C . GLY A 1 84 ? -17.251 0.141 9.672 1.00 85.25 84 GLY A C 1
ATOM 697 O O . GLY A 1 84 ? -17.582 -0.690 8.832 1.00 85.25 84 GLY A O 1
ATOM 698 N N . GLN A 1 85 ? -16.102 0.816 9.579 1.00 87.19 85 GLN A N 1
ATOM 699 C CA . GLN A 1 85 ? -15.170 0.645 8.463 1.00 87.19 85 GLN A CA 1
ATOM 700 C C . GLN A 1 85 ? -14.503 -0.738 8.504 1.00 87.19 85 GLN A C 1
ATOM 702 O O . GLN A 1 85 ? -14.124 -1.228 9.572 1.00 87.19 85 GLN A O 1
ATOM 707 N N . ILE A 1 86 ? -14.325 -1.399 7.362 1.00 89.31 86 ILE A N 1
ATOM 708 C CA . ILE A 1 86 ? -13.613 -2.686 7.301 1.00 89.31 86 ILE A CA 1
ATOM 709 C C . ILE A 1 86 ? -12.130 -2.410 7.067 1.00 89.31 86 ILE A C 1
ATOM 711 O O . ILE A 1 86 ? -11.788 -1.678 6.150 1.00 89.31 86 ILE A O 1
ATOM 715 N N . ILE A 1 87 ? -11.238 -3.002 7.867 1.00 88.62 87 ILE A N 1
ATOM 716 C CA . ILE A 1 87 ? -9.793 -2.922 7.606 1.00 88.62 87 ILE A CA 1
ATOM 717 C C . ILE A 1 87 ? -9.385 -4.088 6.706 1.00 88.62 87 ILE A C 1
ATOM 719 O O . ILE A 1 87 ? -9.598 -5.247 7.066 1.00 88.62 87 ILE A O 1
ATOM 723 N N . VAL A 1 88 ? -8.750 -3.785 5.576 1.00 90.94 88 VAL A N 1
ATOM 724 C CA . VAL A 1 88 ? -8.183 -4.766 4.646 1.00 90.94 88 VAL A CA 1
ATOM 725 C C . VAL A 1 88 ? -6.663 -4.686 4.705 1.00 90.94 88 VAL A C 1
ATOM 727 O O . VAL A 1 88 ? -6.053 -3.702 4.292 1.00 90.94 88 VAL A O 1
ATOM 730 N N . TYR A 1 89 ? -6.035 -5.745 5.212 1.00 92.31 89 TYR A N 1
ATOM 731 C CA . TYR A 1 89 ? -4.579 -5.855 5.252 1.00 92.31 89 TYR A CA 1
ATOM 732 C C . TYR A 1 89 ? -4.044 -6.468 3.960 1.00 92.31 89 TYR A C 1
ATOM 734 O O . TYR A 1 89 ? -4.359 -7.611 3.628 1.00 92.31 89 TYR A O 1
ATOM 742 N N . VAL A 1 90 ? -3.172 -5.736 3.273 1.00 92.50 90 VAL A N 1
ATOM 743 C CA . VAL A 1 90 ? -2.518 -6.186 2.043 1.00 92.50 90 VAL A CA 1
ATOM 744 C C . VAL A 1 90 ? -1.046 -6.428 2.333 1.00 92.50 90 VAL A C 1
ATOM 746 O O . VAL A 1 90 ? -0.302 -5.504 2.653 1.00 92.50 90 VAL A O 1
ATOM 749 N N . ARG A 1 91 ? -0.603 -7.682 2.215 1.00 94.56 91 ARG A N 1
ATOM 750 C CA . ARG A 1 91 ? 0.813 -8.031 2.387 1.00 94.56 91 ARG A CA 1
ATOM 751 C C . ARG A 1 91 ? 1.575 -7.844 1.084 1.00 94.56 91 ARG A C 1
ATOM 753 O O . ARG A 1 91 ? 1.281 -8.507 0.091 1.00 94.56 91 ARG A O 1
ATOM 760 N N . VAL A 1 92 ? 2.589 -6.986 1.112 1.00 92.56 92 VAL A N 1
ATOM 761 C CA . VAL A 1 92 ? 3.436 -6.678 -0.042 1.00 92.56 92 VAL A CA 1
ATOM 762 C C . VAL A 1 92 ? 4.775 -7.386 0.132 1.00 92.56 92 VAL A C 1
ATOM 764 O O . VAL A 1 92 ? 5.625 -6.964 0.912 1.00 92.56 92 VAL A O 1
ATOM 767 N N . LYS A 1 93 ? 4.973 -8.487 -0.599 1.00 92.69 93 LYS A N 1
ATOM 768 C CA . LYS A 1 93 ? 6.189 -9.311 -0.477 1.00 92.69 93 LYS A CA 1
ATOM 769 C C . LYS A 1 93 ? 7.442 -8.608 -0.999 1.00 92.69 93 LYS A C 1
ATOM 771 O O . LYS A 1 93 ? 8.518 -8.768 -0.434 1.00 92.69 93 LYS A O 1
ATOM 776 N N . LYS A 1 94 ? 7.311 -7.881 -2.110 1.00 90.75 94 LYS A N 1
ATOM 777 C CA . LYS A 1 94 ? 8.392 -7.150 -2.782 1.00 90.75 94 LYS A CA 1
ATOM 778 C C . LYS A 1 94 ? 7.812 -6.111 -3.736 1.00 90.75 94 LYS A C 1
ATOM 780 O O . LYS A 1 94 ? 6.742 -6.345 -4.297 1.00 90.75 94 LYS A O 1
ATOM 785 N N . LEU A 1 95 ? 8.543 -5.023 -3.959 1.00 87.88 95 LEU A N 1
ATOM 786 C CA . LEU A 1 95 ? 8.274 -4.099 -5.062 1.00 87.88 95 LEU A CA 1
ATOM 787 C C . LEU A 1 95 ? 8.945 -4.602 -6.342 1.00 87.88 95 LEU A C 1
ATOM 789 O O . LEU A 1 95 ? 9.954 -5.313 -6.297 1.00 87.88 95 LEU A O 1
ATOM 793 N N . ARG A 1 96 ? 8.375 -4.247 -7.495 1.00 84.50 96 ARG A N 1
ATOM 794 C CA . ARG A 1 96 ? 9.041 -4.450 -8.786 1.00 84.50 96 ARG A CA 1
ATOM 795 C C . ARG A 1 96 ? 10.153 -3.400 -8.926 1.00 84.50 96 ARG A C 1
ATOM 797 O O . ARG A 1 96 ? 9.985 -2.273 -8.478 1.00 84.50 96 ARG A O 1
ATOM 804 N N . ALA A 1 97 ? 11.291 -3.777 -9.513 1.00 77.25 97 ALA A N 1
ATOM 805 C CA . ALA A 1 97 ? 12.457 -2.890 -9.614 1.00 77.25 97 ALA A CA 1
ATOM 806 C C . ALA A 1 97 ? 12.218 -1.697 -10.560 1.00 77.25 97 ALA A C 1
ATOM 808 O O . ALA A 1 97 ? 12.634 -0.583 -10.266 1.00 77.25 97 ALA A O 1
ATOM 809 N N . SER A 1 98 ? 11.543 -1.932 -11.685 1.00 77.38 98 SER A N 1
ATOM 810 C CA . SER A 1 98 ? 11.064 -0.908 -12.615 1.00 77.38 98 SER A CA 1
ATOM 811 C C . SER A 1 98 ? 10.024 -1.541 -13.539 1.00 77.38 98 SER A C 1
ATOM 813 O O . SER A 1 98 ? 10.147 -2.719 -13.880 1.00 77.38 98 SER A O 1
ATOM 815 N N . ARG A 1 99 ? 9.011 -0.770 -13.950 1.00 78.25 99 ARG A N 1
ATOM 816 C CA . ARG A 1 99 ? 8.146 -1.114 -15.095 1.00 78.25 99 ARG A CA 1
ATOM 817 C C . ARG A 1 99 ? 8.631 -0.479 -16.406 1.00 78.25 99 ARG A C 1
ATOM 819 O O . ARG A 1 99 ? 8.203 -0.896 -17.473 1.00 78.25 99 ARG A O 1
ATOM 826 N N . ILE A 1 100 ? 9.503 0.530 -16.334 1.00 84.56 100 ILE A N 1
ATOM 827 C CA . ILE A 1 100 ? 10.054 1.215 -17.507 1.00 84.56 100 ILE A CA 1
ATOM 828 C C . ILE A 1 100 ? 11.244 0.404 -18.016 1.00 84.56 100 ILE A C 1
ATOM 830 O O . ILE A 1 100 ? 12.249 0.278 -17.315 1.00 84.56 100 ILE A O 1
ATOM 834 N N . GLU A 1 101 ? 11.114 -0.127 -19.230 1.00 81.81 101 GLU A N 1
ATOM 835 C CA . GLU A 1 101 ? 12.160 -0.890 -19.919 1.00 81.81 101 GLU A CA 1
ATOM 836 C C . GLU A 1 101 ? 13.184 0.026 -20.613 1.00 81.81 101 GLU A C 1
ATOM 838 O O . GLU A 1 101 ? 14.381 -0.250 -20.592 1.00 81.81 101 GLU A O 1
ATOM 843 N N . SER A 1 102 ? 12.738 1.153 -21.182 1.00 88.88 102 SER A N 1
ATOM 844 C CA . SER A 1 102 ? 13.598 2.170 -21.796 1.00 88.88 102 SER A CA 1
ATOM 845 C C . SER A 1 102 ? 12.903 3.534 -21.811 1.00 88.88 102 SER A C 1
ATOM 847 O O . SER A 1 102 ? 11.704 3.623 -22.074 1.00 88.88 102 SER A O 1
ATOM 849 N N . VAL A 1 103 ? 13.646 4.608 -21.533 1.00 91.38 103 VAL A N 1
ATOM 850 C CA . VAL A 1 103 ? 13.160 5.992 -21.620 1.00 91.38 103 VAL A CA 1
ATOM 851 C C . VAL A 1 103 ? 14.227 6.867 -22.270 1.00 91.38 103 VAL A C 1
ATOM 853 O O . VAL A 1 103 ? 15.405 6.779 -21.936 1.00 91.38 103 VAL A O 1
ATOM 856 N N . THR A 1 104 ? 13.821 7.725 -23.208 1.00 93.44 104 THR A N 1
ATOM 857 C CA . THR A 1 104 ? 14.691 8.760 -23.783 1.00 93.44 104 THR A CA 1
ATOM 858 C C . THR A 1 104 ? 14.232 10.121 -23.284 1.00 93.44 104 THR A C 1
ATOM 860 O O . THR A 1 104 ? 13.120 10.548 -23.589 1.00 93.44 104 THR A O 1
ATOM 863 N N . LEU A 1 105 ? 15.087 10.813 -22.532 1.00 92.56 105 LEU A N 1
ATOM 864 C CA . LEU A 1 105 ? 14.845 12.187 -22.096 1.00 92.56 105 LEU A CA 1
ATOM 865 C C . LEU A 1 105 ? 15.459 13.158 -23.114 1.00 92.56 105 LEU A C 1
ATOM 867 O O . LEU A 1 105 ? 16.648 13.066 -23.415 1.00 92.56 105 LEU A O 1
ATOM 871 N N . LYS A 1 106 ? 14.666 14.103 -23.625 1.00 93.00 106 LYS A N 1
ATOM 872 C CA . LYS A 1 106 ? 15.160 15.265 -24.376 1.00 93.00 106 LYS A CA 1
ATOM 873 C C . LYS A 1 106 ? 14.723 16.530 -23.652 1.00 93.00 106 LYS A C 1
ATOM 875 O O . LYS A 1 106 ? 13.531 16.729 -23.446 1.00 93.00 106 LYS A O 1
ATOM 880 N N . VAL A 1 107 ? 15.691 17.354 -23.265 1.00 81.56 107 VAL A N 1
ATOM 881 C CA . VAL A 1 107 ? 15.444 18.704 -22.746 1.00 81.56 107 VAL A CA 1
ATOM 882 C C . VAL A 1 107 ? 15.492 19.656 -23.939 1.00 81.56 107 VAL A C 1
ATOM 884 O O . VAL A 1 107 ? 16.426 19.563 -24.739 1.00 81.56 107 VAL A O 1
ATOM 887 N N . ALA A 1 108 ? 14.465 20.493 -24.083 1.00 73.50 108 ALA A N 1
ATOM 888 C CA . ALA A 1 108 ? 14.374 21.544 -25.095 1.00 73.50 108 ALA A CA 1
ATOM 889 C C . ALA A 1 108 ? 14.680 22.905 -24.468 1.00 73.50 108 ALA A C 1
ATOM 891 O O . ALA A 1 108 ? 14.288 23.095 -23.293 1.00 73.50 108 ALA A O 1
#

pLDDT: mean 78.43, std 17.07, range [36.41, 94.56]

Foldseek 3Di:
DPQDPPLVVLVVVVPDDDDVVVVVSVVLNVVVVVQSVQVVVVCVVPVVVVVVADPQAAEFEAEPVCNVSNVVSVVVCVVPPDVPHHYDYDYHDDGDPDPDPDDDDDDD

Organism: NCBI:txid1817883